Protein AF-A0A6P5F0N5-F1 (afdb_monomer_lite)

Secondary structure (DSSP, 8-state):
-----PPP-HHHHHHHHHHHHHHHHHHHHHHHHHHHHHH-SS--HHHHHHHHHHHHHTT--HHHHHHHHHHHHT-HHHHHHHHHHHHTTTTTSSSGGGSPPP--------------

Radius of gyration: 32.42 Å; chains: 1; bounding box: 77×22×118 Å

InterPro domains:
  IPR005491 ENT domain [PF03735] (20-85)
  IPR005491 ENT domain [PS51138] (17-104)
  IPR005491 ENT domain [SM01191] (17-88)
  IPR033485 Protein EMSY-LIKE, plant [PTHR33432] (13-90)
  IPR036142 ENT domain-like superfamily [G3DSA:1.10.1240.40] (12-100)
  IPR036142 ENT domain-like superfamily [SSF158639] (14-85)

Foldseek 3Di:
DDDPDDDDPPPVVVVVVVVVLLVVLLVVLLVLVLVVLLPDPDCDPVNVVVNVVSCVVSVPDPVSVVVSVVVSVVDVVSVVSNVVVVCVVPPVPPVPPPDDDDPPPPPDDDDDDDDD

Sequence (116 aa):
MEMASAPISRGEDEIDIELQVHCLETKAYSAVLRAFNAESDALSWEKAELISHIRKGLRISSAEHKEILRKISSDELVKSIRITSEQDGLAACNILHAAGPPKVLDNSSARYDKVV

pLDDT: mean 70.97, std 19.78, range [39.34, 98.0]

Organism: Ananas comosus (NCBI:txid4615)

Structure (mmCIF, N/CA/C/O backbone):
data_AF-A0A6P5F0N5-F1
#
_entry.id   AF-A0A6P5F0N5-F1
#
loop_
_atom_site.group_PDB
_atom_site.id
_atom_site.type_symbol
_atom_site.label_atom_id
_atom_site.label_alt_id
_atom_site.label_comp_id
_atom_site.label_asym_id
_atom_site.label_entity_id
_atom_site.label_seq_id
_atom_site.pdbx_PDB_ins_code
_atom_site.Cartn_x
_atom_site.Cartn_y
_atom_site.Cartn_z
_atom_site.occupancy
_atom_site.B_iso_or_equiv
_atom_site.auth_seq_id
_atom_site.auth_comp_id
_atom_site.auth_asym_id
_atom_site.auth_atom_id
_atom_site.pdbx_PDB_model_num
ATOM 1 N N . MET A 1 1 ? 15.723 1.719 -54.396 1.00 48.62 1 MET A N 1
ATOM 2 C CA . MET A 1 1 ? 15.344 2.813 -53.483 1.00 48.62 1 MET A CA 1
ATOM 3 C C . MET A 1 1 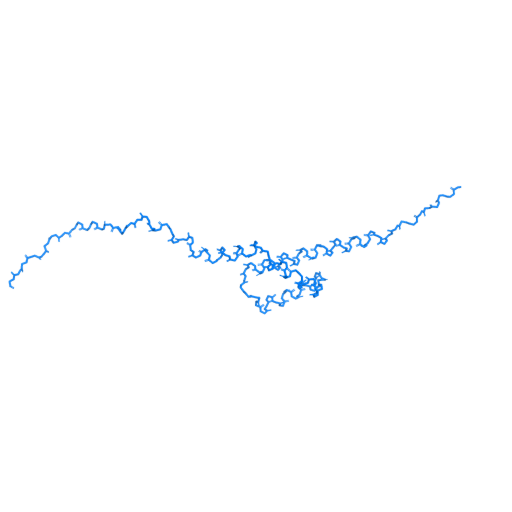? 14.956 2.138 -52.179 1.00 48.62 1 MET A C 1
ATOM 5 O O . MET A 1 1 ? 13.837 1.660 -52.064 1.00 48.62 1 MET A O 1
ATOM 9 N N . GLU A 1 2 ? 15.937 1.910 -51.303 1.00 47.41 2 GLU A N 1
ATOM 10 C CA . GLU A 1 2 ? 15.706 1.276 -50.001 1.00 47.41 2 GLU A CA 1
ATOM 11 C C . GLU A 1 2 ? 15.030 2.282 -49.074 1.00 47.41 2 GLU A C 1
ATOM 13 O O . GLU A 1 2 ? 15.544 3.377 -48.849 1.00 47.41 2 GLU A O 1
ATOM 18 N N . MET A 1 3 ? 13.864 1.909 -48.560 1.00 52.53 3 MET A N 1
ATOM 19 C CA . MET A 1 3 ? 13.219 2.627 -47.475 1.00 52.53 3 MET A CA 1
ATOM 20 C C . MET A 1 3 ? 13.924 2.210 -46.190 1.00 52.53 3 MET A C 1
ATOM 22 O O . MET A 1 3 ? 13.742 1.089 -45.716 1.00 52.53 3 MET A O 1
ATOM 26 N N . ALA A 1 4 ? 14.752 3.098 -45.648 1.00 51.75 4 ALA A N 1
ATOM 27 C CA . ALA A 1 4 ? 15.291 2.944 -44.309 1.00 51.75 4 ALA A CA 1
ATOM 28 C C . ALA A 1 4 ? 14.115 2.860 -43.323 1.00 51.75 4 ALA A C 1
ATOM 30 O O . ALA A 1 4 ? 13.437 3.853 -43.058 1.00 51.75 4 ALA A O 1
ATOM 31 N N . SER A 1 5 ? 13.844 1.657 -42.817 1.00 60.41 5 SER A N 1
ATOM 32 C CA . SER A 1 5 ? 12.917 1.462 -41.709 1.00 60.41 5 SER A CA 1
ATOM 33 C C . SER A 1 5 ? 13.554 2.076 -40.468 1.00 60.41 5 SER A C 1
ATOM 35 O O . SER A 1 5 ? 14.585 1.597 -39.996 1.00 60.41 5 SER A O 1
ATOM 37 N N . ALA A 1 6 ? 12.959 3.155 -39.963 1.00 67.88 6 ALA A N 1
ATOM 38 C CA . ALA A 1 6 ? 13.361 3.758 -38.701 1.00 67.88 6 ALA A CA 1
ATOM 39 C C . ALA A 1 6 ? 13.272 2.714 -37.568 1.00 67.88 6 ALA A C 1
ATOM 41 O O . ALA A 1 6 ? 12.343 1.896 -37.568 1.00 67.88 6 ALA A O 1
ATOM 42 N N . PRO A 1 7 ? 14.216 2.706 -36.612 1.00 61.00 7 PRO A N 1
ATOM 43 C CA . PRO A 1 7 ? 14.134 1.812 -35.470 1.00 61.00 7 PRO A CA 1
ATOM 44 C C . PRO A 1 7 ? 12.952 2.246 -34.596 1.00 61.00 7 PRO A C 1
ATOM 46 O O . PRO A 1 7 ? 12.890 3.381 -34.129 1.00 61.00 7 PRO A O 1
ATOM 49 N N . ILE A 1 8 ? 11.995 1.340 -34.414 1.00 61.66 8 ILE A N 1
ATOM 50 C CA . ILE A 1 8 ? 10.854 1.535 -33.520 1.00 61.66 8 ILE A CA 1
ATOM 51 C C . ILE A 1 8 ? 11.389 1.624 -32.085 1.00 61.66 8 ILE A C 1
ATOM 53 O O . ILE A 1 8 ? 12.164 0.769 -31.644 1.00 61.66 8 ILE A O 1
ATOM 57 N N . SER A 1 9 ? 10.991 2.693 -31.395 1.00 64.19 9 SER A N 1
ATOM 58 C CA . SER A 1 9 ? 11.386 3.090 -30.041 1.00 64.19 9 SER A CA 1
ATOM 59 C C . SER A 1 9 ? 10.868 2.104 -28.986 1.00 64.19 9 SER A C 1
ATOM 61 O O . SER A 1 9 ? 9.928 2.363 -28.248 1.00 64.19 9 SER A O 1
ATOM 63 N N . ARG A 1 10 ? 11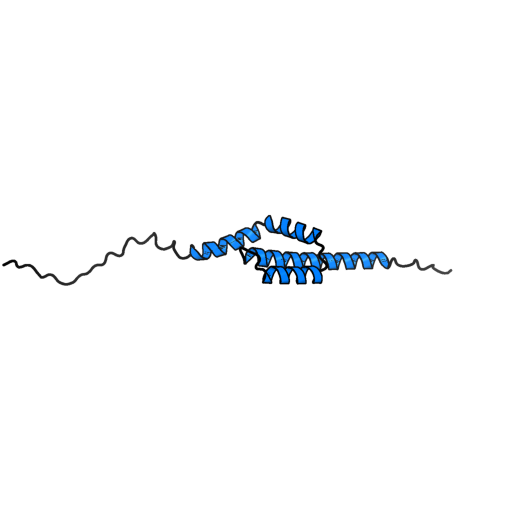.481 0.920 -28.921 1.00 61.69 10 ARG A N 1
ATOM 64 C CA . ARG A 1 10 ? 11.084 -0.180 -28.025 1.00 61.69 10 ARG A CA 1
ATOM 65 C C . ARG A 1 10 ? 11.168 0.169 -26.529 1.00 61.69 10 ARG A C 1
ATOM 67 O O . ARG A 1 10 ? 10.543 -0.504 -25.721 1.00 61.69 10 ARG A O 1
ATOM 74 N N . GLY A 1 11 ? 11.955 1.180 -26.158 1.00 61.34 11 GLY A N 1
ATOM 75 C CA . GLY A 1 11 ? 12.172 1.556 -24.757 1.00 61.34 11 GLY A CA 1
ATOM 76 C C . GLY A 1 11 ? 11.063 2.418 -24.149 1.00 61.34 11 GLY A C 1
ATOM 77 O O . GLY A 1 11 ? 10.862 2.364 -22.942 1.00 61.34 11 GLY A O 1
ATOM 78 N N . GLU A 1 12 ? 10.334 3.194 -24.954 1.00 64.31 12 GLU A N 1
ATOM 79 C CA . GLU A 1 12 ? 9.269 4.078 -24.451 1.00 64.31 12 GLU A CA 1
ATOM 80 C C . GLU A 1 12 ? 8.023 3.276 -24.042 1.00 64.31 12 GLU A C 1
ATOM 82 O O . GLU A 1 12 ? 7.443 3.538 -22.989 1.00 64.31 12 GLU A O 1
ATOM 87 N N . ASP A 1 13 ? 7.687 2.232 -24.806 1.00 70.94 13 ASP A N 1
ATOM 88 C CA . ASP A 1 13 ? 6.553 1.341 -24.525 1.00 70.94 13 ASP A CA 1
ATOM 89 C C . ASP A 1 13 ? 6.768 0.486 -23.257 1.00 70.94 13 ASP A C 1
ATOM 91 O O . ASP A 1 13 ? 5.826 0.198 -22.520 1.00 70.94 13 ASP A O 1
ATOM 95 N N . GLU A 1 14 ? 8.010 0.078 -22.97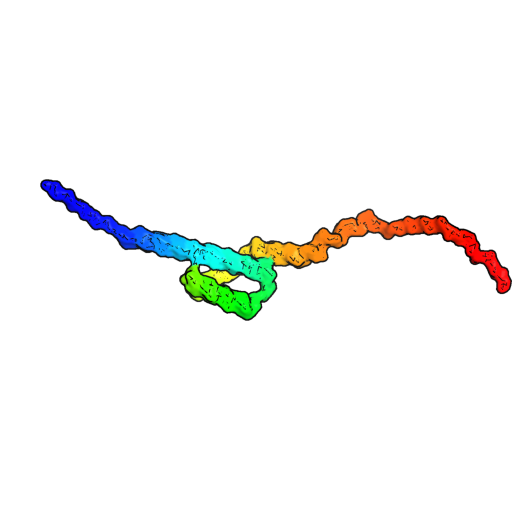0 1.00 70.38 14 GLU A N 1
ATOM 96 C CA . GLU A 1 14 ? 8.350 -0.732 -21.788 1.00 70.38 14 GLU A CA 1
ATOM 97 C C . GLU A 1 14 ? 8.256 0.085 -20.488 1.00 70.38 14 GLU A C 1
ATOM 99 O O . GLU A 1 14 ? 7.689 -0.384 -19.499 1.00 70.38 14 GLU A O 1
ATOM 104 N N . ILE A 1 15 ? 8.731 1.337 -20.514 1.00 75.19 15 ILE A N 1
ATOM 105 C CA . ILE A 1 15 ? 8.632 2.273 -19.382 1.00 75.19 15 ILE A CA 1
ATOM 106 C C . ILE A 1 15 ? 7.164 2.575 -19.057 1.00 75.19 15 ILE A C 1
ATOM 108 O O . ILE A 1 15 ? 6.787 2.629 -17.885 1.00 75.19 15 ILE A O 1
ATOM 112 N N . ASP A 1 16 ? 6.322 2.741 -20.078 1.00 86.00 16 ASP A N 1
ATOM 113 C CA . ASP A 1 16 ? 4.892 2.977 -19.886 1.00 86.00 16 ASP A CA 1
ATOM 114 C C . ASP A 1 16 ? 4.203 1.783 -19.199 1.00 86.00 16 ASP A C 1
ATOM 116 O O . ASP A 1 16 ? 3.449 1.962 -18.240 1.00 86.00 16 ASP A O 1
ATOM 120 N N . ILE A 1 17 ? 4.533 0.549 -19.596 1.00 88.38 17 ILE A N 1
ATOM 121 C CA . ILE A 1 17 ? 3.992 -0.662 -18.961 1.00 88.38 17 ILE A CA 1
ATOM 122 C C . ILE A 1 17 ? 4.444 -0.785 -17.499 1.00 88.38 17 ILE A C 1
ATOM 124 O O . ILE A 1 17 ? 3.616 -1.082 -16.633 1.00 88.38 17 ILE A O 1
ATOM 128 N N . GLU A 1 18 ? 5.721 -0.545 -17.185 1.00 90.25 18 GLU A N 1
ATOM 129 C CA . GLU A 1 18 ? 6.212 -0.596 -15.799 1.00 90.25 18 GLU A CA 1
ATOM 130 C C . GLU A 1 18 ? 5.504 0.425 -14.899 1.00 90.25 18 GLU A C 1
ATOM 132 O O . GLU A 1 18 ? 5.106 0.100 -13.776 1.00 90.25 18 GLU A O 1
ATOM 137 N N . LEU A 1 19 ? 5.278 1.641 -15.406 1.00 91.06 19 LEU A N 1
ATOM 138 C CA . LEU A 1 19 ? 4.532 2.680 -14.698 1.00 91.06 19 LEU A CA 1
ATOM 139 C C . LEU A 1 19 ? 3.062 2.291 -14.490 1.00 91.06 19 LEU A C 1
ATOM 141 O O . LEU A 1 19 ? 2.511 2.508 -13.406 1.00 91.06 19 LEU A O 1
ATOM 145 N N . GLN A 1 20 ? 2.425 1.682 -15.493 1.00 93.56 20 GLN A N 1
ATOM 146 C CA . GLN A 1 20 ? 1.054 1.184 -15.378 1.00 93.56 20 GLN A CA 1
ATOM 147 C C . GLN A 1 20 ? 0.933 0.070 -14.329 1.00 93.56 20 GLN A C 1
ATOM 149 O O . GLN A 1 20 ? 0.015 0.097 -13.502 1.00 93.56 20 GLN A O 1
ATOM 154 N N . VAL A 1 21 ? 1.871 -0.881 -14.310 1.00 95.19 21 VAL A N 1
ATOM 155 C CA . VAL A 1 21 ? 1.917 -1.949 -13.299 1.00 95.19 21 VAL A CA 1
ATOM 156 C C . VAL A 1 21 ? 2.103 -1.353 -11.907 1.00 95.19 21 VAL A C 1
ATOM 158 O O . VAL A 1 21 ? 1.347 -1.683 -10.994 1.00 95.19 21 VAL A O 1
ATOM 161 N N . HIS A 1 22 ? 3.024 -0.405 -11.755 1.00 96.19 22 HIS A N 1
ATOM 162 C CA . HIS A 1 22 ? 3.276 0.239 -10.471 1.00 96.19 22 HIS A CA 1
ATOM 163 C C . HIS A 1 22 ? 2.078 1.059 -9.957 1.00 96.19 22 HIS A C 1
ATOM 165 O O . HIS A 1 22 ? 1.780 1.102 -8.757 1.00 96.19 22 HIS A O 1
ATOM 171 N N . CYS A 1 23 ? 1.307 1.655 -10.870 1.00 95.19 23 CYS A N 1
ATOM 172 C CA . CYS A 1 23 ? 0.031 2.286 -10.545 1.00 95.19 23 CYS A CA 1
ATOM 173 C C . CYS A 1 23 ? -0.981 1.269 -9.984 1.00 95.19 23 CYS A C 1
ATOM 175 O O . CYS A 1 23 ? -1.654 1.541 -8.984 1.00 95.19 23 CYS A O 1
ATOM 177 N N . LEU A 1 24 ? -1.077 0.077 -10.584 1.00 96.69 24 LEU A N 1
ATOM 178 C CA . LEU A 1 24 ? -1.942 -0.998 -10.089 1.00 96.69 24 LEU A CA 1
ATOM 179 C C . LEU A 1 24 ? -1.481 -1.528 -8.726 1.00 96.69 24 LEU A C 1
ATOM 181 O O . LEU A 1 24 ? -2.314 -1.674 -7.829 1.00 96.69 24 LEU A O 1
ATOM 185 N N . GLU A 1 25 ? -0.179 -1.744 -8.545 1.00 98.00 25 GLU A N 1
ATOM 186 C CA . GLU A 1 25 ? 0.435 -2.129 -7.268 1.00 98.00 25 GLU A CA 1
ATOM 187 C C . GLU A 1 25 ? 0.067 -1.138 -6.155 1.00 98.00 25 GLU A C 1
ATOM 189 O O . GLU A 1 25 ? -0.449 -1.520 -5.100 1.00 98.00 25 GLU A O 1
ATOM 194 N N . THR A 1 26 ? 0.238 0.158 -6.425 1.00 96.44 26 THR A N 1
ATOM 195 C CA . THR A 1 26 ? -0.081 1.238 -5.485 1.00 96.44 26 THR A CA 1
ATOM 196 C C . THR A 1 26 ? -1.568 1.264 -5.131 1.00 96.44 26 THR A C 1
ATOM 198 O O . THR A 1 26 ? -1.934 1.392 -3.957 1.00 96.44 26 THR A O 1
ATOM 201 N N . LYS A 1 27 ? -2.450 1.113 -6.129 1.00 94.94 27 LYS A N 1
ATOM 202 C CA . LYS A 1 27 ? -3.907 1.072 -5.922 1.00 94.94 27 LYS A CA 1
ATOM 203 C C . LYS A 1 27 ? -4.322 -0.124 -5.067 1.00 94.94 27 LYS A C 1
ATOM 205 O O . LYS A 1 27 ? -5.113 0.049 -4.139 1.00 94.94 27 LYS A O 1
ATOM 210 N N . ALA A 1 28 ? -3.777 -1.306 -5.349 1.00 96.94 28 ALA A N 1
ATOM 211 C CA . ALA A 1 28 ? -4.050 -2.519 -4.585 1.00 96.94 28 ALA A CA 1
ATOM 212 C C . ALA A 1 28 ? -3.585 -2.374 -3.129 1.00 96.94 28 ALA A C 1
ATOM 214 O O . ALA A 1 28 ? -4.354 -2.627 -2.201 1.00 96.94 28 ALA A O 1
ATOM 215 N N . TYR A 1 29 ? -2.364 -1.877 -2.917 1.00 96.88 29 TYR A N 1
ATOM 216 C CA . TYR A 1 29 ? -1.820 -1.669 -1.579 1.00 96.88 29 TYR A CA 1
ATOM 217 C C . TYR A 1 29 ? -2.630 -0.652 -0.762 1.00 96.88 29 TYR A C 1
ATOM 219 O O . TYR A 1 29 ? -2.952 -0.889 0.405 1.00 96.88 29 TYR A O 1
ATOM 227 N N . SER A 1 30 ? -3.017 0.465 -1.386 1.00 93.12 30 SER A N 1
ATOM 228 C CA . SER A 1 30 ? -3.857 1.484 -0.753 1.00 93.12 30 SER A CA 1
ATOM 229 C C . SER A 1 30 ? -5.225 0.932 -0.341 1.00 93.12 30 SER A C 1
ATOM 231 O O . SER A 1 30 ? -5.706 1.272 0.739 1.00 93.12 30 SER A O 1
ATOM 233 N N . ALA A 1 31 ? -5.838 0.065 -1.152 1.00 92.00 31 ALA A N 1
ATOM 234 C CA . ALA A 1 31 ? -7.116 -0.563 -0.821 1.00 92.00 31 ALA A CA 1
ATOM 235 C C . ALA A 1 31 ? -7.018 -1.468 0.420 1.00 92.00 31 ALA A C 1
ATOM 237 O O . ALA A 1 31 ? -7.856 -1.358 1.314 1.00 92.00 31 ALA A O 1
ATOM 238 N N . VAL A 1 32 ? -5.967 -2.292 0.517 1.00 91.44 32 VAL A N 1
ATOM 239 C CA . VAL A 1 32 ? -5.720 -3.150 1.693 1.00 91.44 32 VAL A CA 1
ATOM 240 C C . VAL A 1 32 ? -5.563 -2.313 2.962 1.00 91.44 32 VAL A C 1
ATOM 242 O O . VAL A 1 32 ? -6.185 -2.608 3.981 1.00 91.44 32 VAL A O 1
ATOM 245 N N . LEU A 1 33 ? -4.775 -1.234 2.901 1.00 89.75 33 LEU A N 1
ATOM 246 C CA . LEU A 1 33 ? -4.577 -0.352 4.053 1.00 89.75 33 LEU A CA 1
ATOM 247 C C . LEU A 1 33 ? -5.870 0.349 4.481 1.00 89.75 33 LEU A C 1
ATOM 249 O O . LEU A 1 33 ? -6.127 0.444 5.678 1.00 89.75 33 LEU A O 1
ATOM 253 N N . ARG A 1 34 ? -6.702 0.806 3.534 1.00 87.19 34 ARG A N 1
ATOM 254 C CA . ARG A 1 34 ? -8.015 1.387 3.862 1.00 87.19 34 ARG A CA 1
ATOM 255 C C . ARG A 1 34 ? -8.926 0.374 4.550 1.00 87.19 34 ARG A C 1
ATOM 257 O O . ARG A 1 34 ? -9.556 0.730 5.537 1.00 87.19 34 ARG A O 1
ATOM 264 N N . ALA A 1 35 ? -8.966 -0.868 4.063 1.00 85.88 35 ALA A N 1
ATOM 265 C CA . ALA A 1 35 ? -9.767 -1.928 4.670 1.00 85.88 35 ALA A CA 1
ATOM 266 C C . ALA A 1 35 ? -9.328 -2.202 6.118 1.00 85.88 35 ALA A C 1
ATOM 268 O O . ALA A 1 35 ? -10.149 -2.184 7.029 1.00 85.88 35 ALA A O 1
ATOM 269 N N . PHE A 1 36 ? -8.022 -2.354 6.353 1.00 83.94 36 PHE A N 1
ATOM 270 C CA . PHE A 1 36 ? -7.501 -2.625 7.696 1.00 83.94 36 PHE A CA 1
ATOM 271 C C . PHE A 1 36 ? -7.683 -1.435 8.644 1.00 83.94 36 PHE A C 1
ATOM 273 O O . PHE A 1 36 ? -7.954 -1.634 9.825 1.00 83.94 36 PHE A O 1
ATOM 280 N N . ASN A 1 37 ? -7.566 -0.206 8.132 1.00 79.25 37 ASN A N 1
ATOM 281 C CA . ASN A 1 37 ? -7.791 1.011 8.911 1.00 79.25 37 ASN A CA 1
ATOM 282 C C . ASN A 1 37 ? -9.280 1.262 9.216 1.00 79.25 37 ASN A C 1
ATOM 284 O O . ASN A 1 37 ? -9.581 1.994 10.151 1.00 79.25 37 ASN A O 1
ATOM 288 N N . ALA A 1 38 ? -10.205 0.683 8.445 1.00 76.88 38 ALA A N 1
ATOM 289 C CA . ALA A 1 38 ? -11.642 0.724 8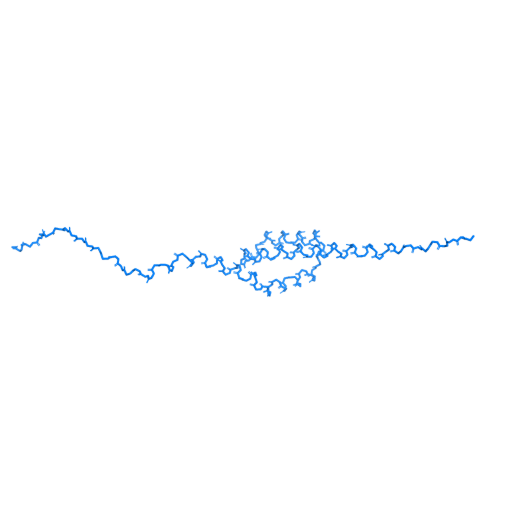.721 1.00 76.88 38 ALA A CA 1
ATOM 290 C C . ALA A 1 38 ? -12.075 -0.336 9.753 1.00 76.88 38 ALA A C 1
ATOM 292 O O . ALA A 1 38 ? -12.998 -0.100 10.524 1.00 76.88 38 ALA A O 1
ATOM 293 N N . GLU A 1 39 ? -11.413 -1.497 9.765 1.00 71.81 39 GLU A N 1
ATOM 294 C CA . GLU A 1 39 ? -11.769 -2.653 10.601 1.00 71.81 39 GLU A CA 1
ATOM 295 C C . GLU A 1 39 ? -11.234 -2.567 12.041 1.00 71.81 39 GLU A C 1
ATOM 297 O O . GLU A 1 39 ? -11.743 -3.248 12.928 1.00 71.81 39 GLU A O 1
ATOM 302 N N . SER A 1 40 ? -10.154 -1.825 12.310 1.00 63.25 40 SER A N 1
ATOM 303 C CA . SER A 1 40 ? -9.442 -1.953 13.593 1.00 63.25 40 SER A CA 1
ATOM 304 C C . SER A 1 40 ? -8.873 -0.642 14.130 1.00 63.25 40 SER A C 1
ATOM 306 O O . SER A 1 40 ? -8.274 0.136 13.394 1.00 63.25 40 SER A O 1
ATOM 308 N N . ASP A 1 41 ? -8.975 -0.463 15.450 1.00 61.75 41 ASP A N 1
ATOM 309 C CA . ASP A 1 41 ? -8.403 0.671 16.195 1.00 61.75 41 ASP A CA 1
ATOM 310 C C . ASP A 1 41 ? -6.879 0.593 16.380 1.00 61.75 41 ASP A C 1
ATOM 312 O O . ASP A 1 41 ? -6.234 1.601 16.667 1.00 61.75 41 ASP A O 1
ATOM 316 N N . ALA A 1 42 ? -6.277 -0.584 16.179 1.00 60.66 42 ALA A N 1
ATOM 317 C CA . ALA A 1 42 ? -4.833 -0.777 16.242 1.00 60.66 42 ALA A CA 1
ATOM 318 C C . ALA A 1 42 ? -4.361 -1.868 15.269 1.00 60.66 42 ALA A C 1
ATOM 320 O O . ALA A 1 42 ? -4.975 -2.930 15.148 1.00 60.66 42 ALA A O 1
ATOM 321 N N . LEU A 1 43 ? -3.230 -1.625 14.597 1.00 65.00 43 LEU A N 1
ATOM 322 C CA . LEU A 1 43 ? -2.523 -2.650 13.828 1.00 65.00 43 LEU A CA 1
ATOM 323 C C . LEU A 1 43 ? -1.920 -3.663 14.811 1.00 65.00 43 LEU A C 1
ATOM 325 O O . LEU A 1 43 ? -0.912 -3.371 15.454 1.00 65.00 43 LEU A O 1
ATOM 329 N N . SER A 1 44 ? -2.529 -4.846 14.939 1.00 74.50 44 SER A N 1
ATOM 330 C CA . SER A 1 44 ? -1.898 -5.954 15.664 1.00 74.50 44 SER A CA 1
ATOM 331 C C . SER A 1 44 ? -0.554 -6.313 15.016 1.00 74.50 44 SER A C 1
ATOM 333 O O . SER A 1 44 ? -0.336 -6.059 13.827 1.00 74.50 44 SER A O 1
ATOM 335 N N . TRP A 1 45 ? 0.353 -6.922 15.784 1.00 75.88 45 TRP A N 1
ATOM 336 C CA . TRP A 1 45 ? 1.659 -7.357 15.274 1.00 75.88 45 TRP A CA 1
ATOM 337 C C . TRP A 1 45 ? 1.530 -8.255 14.031 1.00 75.88 45 TRP A C 1
ATOM 339 O O . TRP A 1 45 ? 2.220 -8.049 13.035 1.00 75.88 45 TRP A O 1
ATOM 349 N N . GLU A 1 46 ? 0.567 -9.178 14.045 1.00 80.31 46 GLU A N 1
ATOM 350 C CA . GLU A 1 46 ? 0.263 -10.070 12.920 1.00 80.31 46 GLU A CA 1
ATOM 351 C C . GLU A 1 46 ? -0.192 -9.295 11.669 1.00 80.31 46 GLU A C 1
ATOM 353 O O . GLU A 1 46 ? 0.267 -9.569 10.557 1.00 80.31 46 GLU A O 1
ATOM 358 N N . LYS A 1 47 ? -1.039 -8.266 11.836 1.00 82.06 47 LYS A N 1
ATOM 359 C CA . LYS A 1 47 ? -1.448 -7.385 10.729 1.00 82.06 47 LYS A CA 1
ATOM 360 C C . LYS A 1 47 ? -0.252 -6.586 10.198 1.00 82.06 47 LYS A C 1
ATOM 362 O O . LYS A 1 47 ? -0.127 -6.420 8.986 1.00 82.06 47 LYS A O 1
ATOM 367 N N . ALA A 1 48 ? 0.652 -6.127 11.063 1.00 84.88 48 ALA A N 1
ATOM 368 C CA . ALA A 1 48 ? 1.854 -5.400 10.651 1.00 84.88 48 ALA A CA 1
ATOM 369 C C . ALA A 1 48 ? 2.820 -6.271 9.822 1.00 84.88 48 ALA A C 1
ATOM 371 O O . ALA A 1 48 ? 3.353 -5.802 8.810 1.00 84.88 48 ALA A O 1
ATOM 372 N N . GLU A 1 49 ? 3.005 -7.543 10.190 1.00 88.56 49 GLU A N 1
ATOM 373 C CA . GLU A 1 49 ? 3.789 -8.493 9.390 1.00 88.56 49 GLU A CA 1
ATOM 374 C C . GLU A 1 49 ? 3.159 -8.742 8.015 1.00 88.56 49 GLU A C 1
ATOM 376 O O . GLU A 1 49 ? 3.852 -8.657 6.995 1.00 88.56 49 GLU A O 1
ATOM 381 N N . LEU A 1 50 ? 1.841 -8.962 7.955 1.00 92.12 50 LEU A N 1
ATOM 382 C CA . LEU A 1 50 ? 1.121 -9.134 6.690 1.00 92.12 50 LEU A CA 1
ATOM 383 C C . LEU A 1 50 ? 1.256 -7.899 5.786 1.00 92.12 50 LEU A C 1
ATOM 385 O O . LEU A 1 50 ? 1.590 -8.023 4.606 1.00 92.12 50 LEU A O 1
ATOM 389 N N . ILE A 1 51 ? 1.075 -6.697 6.336 1.00 92.19 51 ILE A N 1
ATOM 390 C CA . ILE A 1 51 ? 1.257 -5.440 5.599 1.00 92.19 51 ILE A CA 1
ATOM 391 C C . ILE A 1 51 ? 2.693 -5.297 5.076 1.00 92.19 51 ILE A C 1
ATOM 393 O O . ILE A 1 51 ? 2.890 -4.810 3.960 1.00 92.19 51 ILE A O 1
ATOM 397 N N . SER A 1 52 ? 3.697 -5.743 5.835 1.00 94.06 52 SER A N 1
ATOM 398 C CA . SER A 1 52 ? 5.097 -5.750 5.395 1.00 94.06 52 SER A CA 1
ATOM 399 C C . SER A 1 52 ? 5.326 -6.699 4.215 1.00 94.06 52 SER A C 1
ATOM 401 O O . SER A 1 52 ? 6.006 -6.323 3.256 1.00 94.06 52 SER A O 1
ATOM 403 N N . HIS A 1 53 ? 4.732 -7.896 4.246 1.00 95.88 53 HIS A N 1
ATOM 404 C CA . HIS A 1 53 ? 4.798 -8.852 3.138 1.00 95.88 53 HIS A CA 1
ATOM 405 C C . HIS A 1 53 ? 4.121 -8.317 1.875 1.00 95.88 53 HIS A C 1
ATOM 407 O O . HIS A 1 53 ? 4.742 -8.324 0.812 1.00 95.88 53 HIS A O 1
ATOM 413 N N . ILE A 1 54 ? 2.904 -7.778 1.991 1.00 96.19 54 ILE A N 1
ATOM 414 C CA . ILE A 1 54 ? 2.173 -7.201 0.853 1.00 96.19 54 ILE A CA 1
ATOM 415 C C . ILE A 1 54 ? 2.953 -6.022 0.258 1.00 96.19 54 ILE A C 1
ATOM 417 O O . ILE A 1 54 ? 3.110 -5.943 -0.957 1.00 96.19 54 ILE A O 1
ATOM 421 N N . ARG A 1 55 ? 3.513 -5.139 1.099 1.00 96.50 55 ARG A N 1
ATOM 422 C CA . ARG A 1 55 ? 4.327 -3.999 0.650 1.00 96.50 55 ARG A CA 1
ATOM 423 C C . ARG A 1 55 ? 5.505 -4.444 -0.219 1.00 96.50 55 ARG A C 1
ATOM 425 O O . ARG A 1 55 ? 5.743 -3.857 -1.269 1.00 96.50 55 ARG A O 1
ATOM 432 N N . LYS A 1 56 ? 6.231 -5.480 0.219 1.00 96.44 56 LYS A N 1
ATOM 433 C CA . LYS A 1 56 ? 7.356 -6.049 -0.540 1.00 96.44 56 LYS A CA 1
ATOM 434 C C . LYS A 1 56 ? 6.878 -6.709 -1.836 1.00 96.44 56 LYS A C 1
ATOM 436 O O . LYS A 1 56 ? 7.498 -6.496 -2.871 1.00 96.44 56 LYS A O 1
ATOM 441 N N . GLY A 1 57 ? 5.782 -7.469 -1.781 1.00 95.81 57 GLY A N 1
ATOM 442 C CA . GLY A 1 57 ? 5.199 -8.140 -2.946 1.00 95.81 57 GLY A CA 1
ATOM 443 C C . GLY A 1 57 ? 4.702 -7.180 -4.031 1.00 95.81 57 GLY A C 1
ATOM 444 O O . GLY A 1 57 ? 4.791 -7.510 -5.205 1.00 95.81 57 GLY A O 1
ATOM 445 N N . LEU A 1 58 ? 4.247 -5.983 -3.646 1.00 96.81 58 LEU A N 1
ATOM 446 C CA . LEU A 1 58 ? 3.778 -4.920 -4.546 1.00 96.81 58 LEU A CA 1
ATOM 447 C C . LEU A 1 58 ? 4.839 -3.836 -4.812 1.00 96.81 58 LEU A C 1
ATOM 449 O O . LEU A 1 58 ? 4.496 -2.745 -5.243 1.00 96.81 58 LEU A O 1
ATOM 453 N N . ARG A 1 59 ? 6.118 -4.096 -4.495 1.00 96.69 59 ARG A N 1
ATOM 454 C CA . ARG A 1 59 ? 7.259 -3.195 -4.776 1.00 96.69 59 ARG A CA 1
ATOM 455 C C . ARG A 1 59 ? 7.101 -1.757 -4.250 1.00 96.69 59 ARG A C 1
ATOM 457 O O . ARG A 1 59 ? 7.726 -0.835 -4.763 1.00 96.69 59 ARG A O 1
ATOM 464 N N . ILE A 1 60 ? 6.335 -1.568 -3.176 1.00 97.62 60 ILE A N 1
ATOM 465 C CA . ILE A 1 60 ? 6.089 -0.248 -2.587 1.00 97.62 60 ILE A CA 1
ATOM 466 C C . ILE A 1 60 ? 7.264 0.155 -1.688 1.00 97.62 60 ILE A C 1
ATOM 468 O O . ILE A 1 60 ? 7.616 -0.547 -0.731 1.00 97.62 60 ILE A O 1
ATOM 472 N N . SER A 1 61 ? 7.857 1.319 -1.942 1.00 95.88 61 SER A N 1
ATOM 473 C CA . SER A 1 61 ? 8.953 1.847 -1.130 1.00 95.88 61 SER A CA 1
ATOM 474 C C . SER A 1 61 ? 8.485 2.343 0.245 1.00 95.88 61 SER A C 1
ATOM 476 O O . SER A 1 61 ? 7.312 2.620 0.503 1.00 95.88 61 SER A O 1
ATOM 478 N N . SER A 1 62 ? 9.431 2.514 1.173 1.00 93.44 62 SER A N 1
ATOM 479 C CA . SER A 1 62 ? 9.143 3.093 2.494 1.00 93.44 62 SER A CA 1
ATOM 480 C C . SER A 1 62 ? 8.620 4.534 2.424 1.00 93.44 62 SER A C 1
ATOM 482 O O . SER A 1 62 ? 7.888 4.946 3.323 1.00 93.44 62 SER A O 1
ATOM 484 N N . ALA A 1 63 ? 8.990 5.301 1.393 1.00 94.62 63 ALA A N 1
ATOM 485 C CA . ALA A 1 63 ? 8.503 6.666 1.199 1.00 94.62 63 ALA A CA 1
ATOM 486 C C . ALA A 1 63 ? 7.037 6.664 0.745 1.00 94.62 63 ALA A C 1
ATOM 488 O O . ALA A 1 63 ? 6.202 7.341 1.344 1.00 94.62 63 ALA A O 1
ATOM 489 N N . GLU A 1 64 ? 6.711 5.828 -0.240 1.00 94.94 64 GLU A N 1
ATOM 490 C CA . GLU A 1 64 ? 5.345 5.664 -0.739 1.00 94.94 64 GLU A CA 1
ATOM 491 C C . GLU A 1 64 ? 4.411 5.115 0.333 1.00 94.94 64 GLU A C 1
ATOM 493 O O . GLU A 1 64 ? 3.317 5.634 0.521 1.00 94.94 64 GLU A O 1
ATOM 498 N N . HIS A 1 65 ? 4.865 4.127 1.106 1.00 95.19 65 HIS A N 1
ATOM 499 C CA . HIS A 1 65 ? 4.104 3.595 2.231 1.00 95.19 65 HIS A CA 1
ATOM 500 C C . HIS A 1 65 ? 3.681 4.695 3.222 1.00 95.19 65 HIS A C 1
ATOM 502 O O . HIS A 1 65 ? 2.507 4.781 3.584 1.00 95.19 65 HIS A O 1
ATOM 508 N N . LYS A 1 66 ? 4.613 5.571 3.627 1.00 92.50 66 LYS A N 1
ATOM 509 C CA . LYS A 1 66 ? 4.320 6.699 4.531 1.00 92.50 66 LYS A CA 1
ATOM 510 C C . LYS A 1 66 ? 3.324 7.678 3.917 1.00 92.50 66 LYS A C 1
ATOM 512 O O . LYS A 1 66 ? 2.414 8.143 4.599 1.00 92.50 66 LYS A O 1
ATOM 517 N N . GLU A 1 67 ? 3.487 7.977 2.635 1.00 92.75 67 GLU A N 1
ATOM 518 C CA . GLU A 1 67 ? 2.604 8.888 1.914 1.00 92.75 67 GLU A CA 1
ATOM 519 C C . GLU A 1 67 ? 1.181 8.326 1.776 1.00 92.75 67 GLU A C 1
ATOM 521 O O . GLU A 1 67 ? 0.199 9.046 1.959 1.00 92.75 67 GLU A O 1
ATOM 526 N N . ILE A 1 68 ? 1.052 7.024 1.521 1.00 92.94 68 ILE A N 1
ATOM 527 C CA . ILE A 1 68 ? -0.237 6.330 1.470 1.00 92.94 68 ILE A CA 1
ATOM 528 C C . ILE A 1 68 ? -0.906 6.344 2.851 1.00 92.94 68 ILE A C 1
ATOM 530 O O . ILE A 1 68 ? -2.087 6.675 2.938 1.00 92.94 68 ILE A O 1
ATOM 534 N N . LEU A 1 69 ? -0.168 6.077 3.936 1.00 89.94 69 LEU A N 1
ATOM 535 C CA . LEU A 1 69 ? -0.701 6.184 5.303 1.00 89.94 69 LEU A CA 1
ATOM 536 C C . LEU A 1 69 ? -1.187 7.604 5.628 1.00 89.94 69 LEU A C 1
ATOM 538 O O . LEU A 1 69 ? -2.268 7.771 6.191 1.00 89.94 69 LEU A O 1
ATOM 542 N N . ARG A 1 70 ? -0.430 8.634 5.231 1.00 88.19 70 ARG A N 1
ATOM 543 C CA . ARG A 1 70 ? -0.821 10.041 5.410 1.00 88.19 70 ARG A CA 1
ATOM 544 C C . ARG A 1 70 ? -2.134 10.361 4.688 1.00 88.19 70 ARG A C 1
ATOM 546 O O . ARG A 1 70 ? -3.007 11.015 5.261 1.00 88.19 70 ARG A O 1
ATOM 553 N N . LYS A 1 71 ? -2.280 9.888 3.445 1.00 88.06 71 LYS A N 1
ATOM 554 C CA . LYS A 1 71 ? -3.498 10.051 2.635 1.00 88.06 71 LYS A CA 1
ATOM 555 C C . LYS A 1 71 ? -4.699 9.344 3.264 1.00 88.06 71 LYS A C 1
ATOM 557 O O . LYS A 1 71 ? -5.743 9.965 3.406 1.00 88.06 71 LYS A O 1
ATOM 562 N N . ILE A 1 72 ? -4.538 8.089 3.685 1.00 84.88 72 ILE A N 1
ATOM 563 C CA . ILE A 1 72 ? -5.618 7.273 4.268 1.00 84.88 72 ILE A CA 1
ATOM 564 C C . ILE A 1 72 ? -6.065 7.809 5.634 1.00 84.88 72 ILE A C 1
ATOM 566 O O . ILE A 1 72 ? -7.254 7.816 5.926 1.00 84.88 72 ILE A O 1
ATOM 570 N N . SER A 1 73 ? -5.145 8.326 6.451 1.00 74.94 73 SER A N 1
ATOM 571 C CA . SER A 1 73 ? -5.486 8.971 7.730 1.00 74.94 73 SER A CA 1
ATOM 572 C C . SER A 1 73 ? -6.352 10.234 7.552 1.00 74.94 73 SER A C 1
ATOM 574 O O . SER A 1 73 ? -7.139 10.601 8.426 1.00 74.94 73 SER A O 1
ATOM 576 N N . SER A 1 74 ? -6.253 10.880 6.386 1.00 74.44 74 SER A N 1
ATOM 577 C CA . SER A 1 74 ? -7.063 12.048 6.013 1.00 74.44 74 SER A CA 1
ATOM 578 C C . SER A 1 74 ? -8.362 11.673 5.277 1.00 74.44 74 SER A C 1
ATOM 580 O O . SER A 1 74 ? -9.134 12.562 4.934 1.00 74.44 74 SER A O 1
ATOM 582 N N . ASP A 1 75 ? -8.597 10.386 5.004 1.00 71.06 75 ASP A N 1
ATOM 583 C CA . ASP A 1 75 ? -9.730 9.892 4.214 1.00 71.06 75 ASP A CA 1
ATOM 584 C C . ASP A 1 75 ? -10.971 9.739 5.117 1.00 71.06 75 ASP A C 1
ATOM 586 O O . ASP A 1 75 ? -11.091 8.793 5.901 1.00 71.06 75 ASP A O 1
ATOM 590 N N . GLU A 1 76 ? -11.890 10.706 5.040 1.00 59.69 76 GLU A N 1
ATOM 591 C CA . GLU A 1 76 ? -13.108 10.780 5.867 1.00 59.69 76 GLU A CA 1
ATOM 592 C C . GLU A 1 76 ? -14.033 9.557 5.705 1.00 59.69 76 GLU A C 1
ATOM 594 O O . GLU A 1 76 ? -14.769 9.223 6.630 1.00 59.69 76 GLU A O 1
ATOM 599 N N . LEU A 1 77 ? -13.955 8.827 4.582 1.00 60.47 77 LEU A N 1
ATOM 600 C CA . LEU A 1 77 ? -14.715 7.586 4.363 1.00 60.47 77 LEU A CA 1
ATOM 601 C C . LEU A 1 77 ? -14.237 6.435 5.256 1.00 60.47 77 LEU A C 1
ATOM 603 O O . LEU A 1 77 ? -15.021 5.591 5.678 1.00 60.47 77 LEU A O 1
ATOM 607 N N . VAL A 1 78 ? -12.941 6.394 5.568 1.00 59.12 78 VAL A N 1
ATOM 608 C CA . VAL A 1 78 ? -12.393 5.388 6.485 1.00 59.12 78 VAL A CA 1
ATOM 609 C C . VAL A 1 78 ? -12.755 5.736 7.931 1.00 59.12 78 VAL A C 1
ATOM 611 O O . VAL A 1 78 ? -12.969 4.848 8.755 1.00 59.12 78 VAL A O 1
ATOM 614 N N . LYS A 1 79 ? -12.894 7.033 8.232 1.00 59.78 79 LYS A N 1
ATOM 615 C CA . LYS A 1 79 ? -13.392 7.517 9.526 1.00 59.78 79 LYS A CA 1
ATOM 616 C C . LYS A 1 79 ? -14.888 7.249 9.705 1.00 59.78 79 LYS A C 1
ATOM 618 O O . LYS A 1 79 ? -15.289 6.864 10.798 1.00 59.78 79 LYS A O 1
ATOM 623 N N . SER A 1 80 ? -15.704 7.392 8.658 1.00 52.62 80 SER A N 1
ATOM 624 C CA . SER A 1 80 ? -17.150 7.148 8.744 1.00 52.62 80 SER A CA 1
ATOM 625 C C . SER A 1 80 ? -17.505 5.672 8.954 1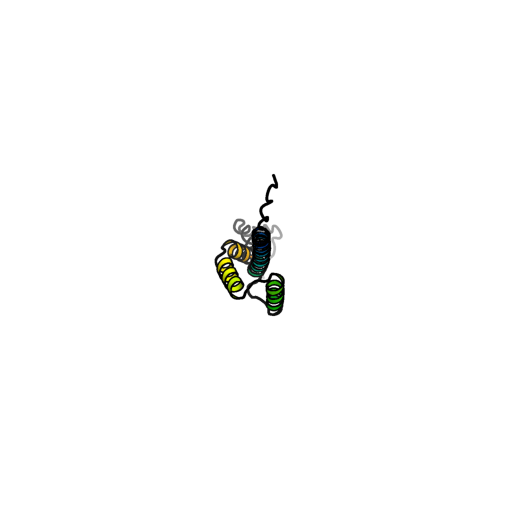.00 52.62 80 SER A C 1
ATOM 627 O O . SER A 1 80 ? -18.434 5.396 9.708 1.00 52.62 80 SER A O 1
ATOM 629 N N . ILE A 1 81 ? -16.737 4.727 8.388 1.00 58.38 81 ILE A N 1
ATOM 630 C CA . ILE A 1 81 ? -16.922 3.284 8.647 1.00 58.38 81 ILE A CA 1
ATOM 631 C C . ILE A 1 81 ? -16.615 2.931 10.114 1.00 58.38 81 ILE A C 1
ATOM 633 O O . ILE A 1 81 ? -17.347 2.151 10.724 1.00 58.38 81 ILE A O 1
ATOM 637 N N . ARG A 1 82 ? -15.582 3.542 10.718 1.00 54.12 82 ARG A N 1
ATOM 638 C CA . ARG A 1 82 ? -15.286 3.364 12.156 1.00 54.12 82 ARG A CA 1
A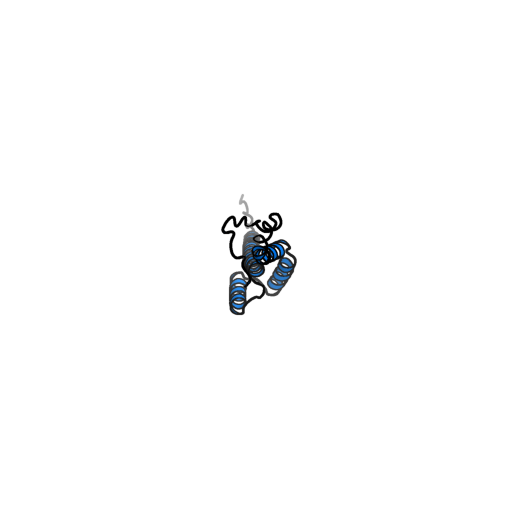TOM 639 C C . ARG A 1 82 ? -16.438 3.850 13.043 1.00 54.12 82 ARG A C 1
ATOM 641 O O . ARG A 1 82 ? -16.775 3.177 14.010 1.00 54.12 82 ARG A O 1
ATOM 648 N N . ILE A 1 83 ? -17.099 4.951 12.675 1.00 51.47 83 ILE A N 1
ATOM 649 C CA . ILE A 1 83 ? -18.242 5.491 13.433 1.00 51.47 83 ILE A CA 1
ATOM 650 C C . ILE A 1 83 ? -19.472 4.570 13.340 1.00 51.47 83 ILE A C 1
ATOM 652 O O . ILE A 1 83 ? -20.218 4.451 14.311 1.00 51.47 83 ILE A O 1
ATOM 656 N N . THR A 1 84 ? -19.685 3.876 12.216 1.00 47.56 84 THR A N 1
ATOM 657 C CA . THR A 1 84 ? -20.834 2.964 12.069 1.00 47.56 84 THR A CA 1
ATOM 658 C C . THR A 1 84 ? -20.708 1.674 12.883 1.00 47.56 84 THR A C 1
ATOM 660 O O . THR A 1 84 ? -21.726 1.162 13.329 1.00 47.56 84 THR A O 1
ATOM 663 N N . SER A 1 85 ? -19.497 1.202 13.198 1.00 48.00 85 SER A N 1
ATOM 664 C CA . SER A 1 85 ? -19.326 0.043 14.095 1.00 48.00 85 SER A CA 1
ATOM 665 C C . SER A 1 85 ? -19.440 0.399 15.586 1.00 48.00 85 SER A C 1
ATOM 667 O O . SER A 1 85 ? -19.809 -0.458 16.385 1.00 48.00 85 SER A O 1
ATOM 669 N N . GLU A 1 86 ? -19.180 1.653 15.981 1.00 46.22 86 GLU A N 1
ATOM 670 C CA . GLU A 1 86 ? -19.483 2.134 17.342 1.00 46.22 86 GLU A CA 1
ATOM 671 C C . GLU A 1 86 ? -20.972 2.494 17.519 1.00 46.22 86 GLU A C 1
ATOM 673 O O . GLU A 1 86 ? -21.507 2.392 18.624 1.00 46.22 86 GLU A O 1
ATOM 678 N N . GLN A 1 87 ? -21.674 2.876 16.443 1.00 43.44 87 GLN A N 1
ATOM 679 C CA . GLN A 1 87 ? -23.109 3.198 16.484 1.00 43.44 87 GLN A CA 1
ATOM 680 C C . GLN A 1 87 ? -24.061 2.046 16.144 1.00 43.44 87 GLN A C 1
ATOM 682 O O . GLN A 1 87 ? -25.253 2.164 16.439 1.00 43.44 87 GLN A O 1
ATOM 687 N N . ASP A 1 88 ? -23.574 0.898 15.675 1.00 46.09 88 ASP A N 1
ATOM 688 C CA . ASP A 1 88 ? -24.383 -0.332 15.634 1.00 46.09 88 ASP A CA 1
ATOM 689 C C . ASP A 1 88 ? -24.686 -0.886 17.046 1.00 46.09 88 ASP A C 1
ATOM 691 O O . ASP A 1 88 ? -25.543 -1.753 17.215 1.00 46.09 88 ASP A O 1
ATOM 695 N N . GLY A 1 89 ? -24.090 -0.301 18.095 1.00 46.25 89 GLY A N 1
ATOM 696 C CA . GLY A 1 89 ? -24.545 -0.424 19.485 1.00 46.25 89 GLY A CA 1
ATOM 697 C C . GLY A 1 89 ? -25.609 0.601 19.923 1.00 46.25 89 GLY A C 1
ATOM 698 O O . GLY A 1 89 ? -26.119 0.495 21.038 1.00 46.25 89 GLY A O 1
ATOM 699 N N . LEU A 1 90 ? -25.967 1.589 19.089 1.00 47.84 90 LEU A N 1
ATOM 700 C CA . LEU A 1 90 ? -26.850 2.706 19.469 1.00 47.84 90 LEU A CA 1
ATOM 701 C C . LEU A 1 90 ? -28.060 2.932 18.541 1.00 47.84 90 LEU A C 1
ATOM 703 O O . LEU A 1 90 ? -29.007 3.611 18.939 1.00 47.84 90 LEU A O 1
ATOM 707 N N . ALA A 1 91 ? -28.117 2.301 17.366 1.00 46.84 91 ALA A N 1
ATOM 708 C CA . ALA A 1 91 ? -29.293 2.355 16.486 1.00 46.84 91 ALA A CA 1
ATOM 709 C C . ALA A 1 91 ? -30.393 1.319 16.817 1.00 46.84 91 ALA A C 1
ATOM 711 O O . ALA A 1 91 ? -31.430 1.299 16.156 1.00 46.84 91 ALA A O 1
ATOM 712 N N . ALA A 1 92 ? -30.222 0.502 17.865 1.00 42.47 92 ALA A N 1
ATOM 713 C CA . ALA A 1 92 ? -31.261 -0.413 18.356 1.00 42.47 92 ALA A CA 1
ATOM 714 C C . ALA A 1 92 ? -32.035 0.100 19.593 1.00 42.47 92 ALA A C 1
ATOM 716 O O . ALA A 1 92 ? -33.046 -0.498 19.951 1.00 42.47 92 ALA A O 1
ATOM 717 N N . CYS A 1 93 ? -31.626 1.203 20.243 1.00 40.62 93 CYS A N 1
ATOM 718 C CA . CYS A 1 93 ? -32.217 1.614 21.533 1.00 40.62 93 CYS A CA 1
ATOM 719 C C . CYS A 1 93 ? -33.042 2.920 21.518 1.00 40.62 93 CYS A C 1
ATOM 721 O O . CYS A 1 93 ? -33.532 3.336 22.561 1.00 40.62 93 CYS A O 1
ATOM 723 N N . ASN A 1 94 ? -33.279 3.557 20.364 1.00 46.22 94 ASN A N 1
ATOM 724 C CA . ASN A 1 94 ? -34.014 4.837 20.322 1.00 46.22 94 ASN A CA 1
ATOM 725 C C . ASN A 1 94 ? -35.447 4.782 19.759 1.00 46.22 94 ASN A C 1
ATOM 727 O O . ASN A 1 94 ? -36.063 5.829 19.582 1.00 46.22 94 ASN A O 1
ATOM 731 N N . ILE A 1 95 ? -36.046 3.596 19.574 1.00 44.69 95 ILE A N 1
ATOM 732 C CA . ILE A 1 95 ? -37.503 3.487 19.321 1.00 44.69 95 ILE A CA 1
ATOM 733 C C . ILE A 1 95 ? -38.326 3.396 20.628 1.00 44.69 95 ILE A C 1
ATOM 735 O O . ILE A 1 95 ? -39.548 3.515 20.605 1.00 44.69 95 ILE A O 1
ATOM 739 N N . LEU A 1 96 ? -37.701 3.289 21.808 1.00 44.34 96 LEU A N 1
ATOM 740 C CA . LEU A 1 96 ? -38.442 3.104 23.068 1.00 44.34 96 LEU A CA 1
ATOM 741 C C . LEU A 1 96 ? -38.855 4.391 23.809 1.00 44.34 96 LEU A C 1
ATOM 743 O O . LEU A 1 96 ? -39.499 4.291 24.849 1.00 44.34 96 LEU A O 1
ATOM 747 N N . HIS A 1 97 ? -38.583 5.598 23.296 1.00 45.66 97 HIS A N 1
ATOM 748 C CA . HIS A 1 97 ? -38.969 6.836 24.002 1.00 45.66 97 HIS A CA 1
ATOM 749 C C . HIS A 1 97 ? -40.391 7.362 23.696 1.00 45.66 97 HIS A C 1
ATOM 751 O O . HIS A 1 97 ? -40.750 8.444 24.150 1.00 45.66 97 HIS A O 1
ATOM 757 N N . ALA A 1 98 ? -41.235 6.626 22.962 1.00 49.41 98 ALA A N 1
ATOM 758 C CA . ALA A 1 98 ? -42.613 7.062 22.666 1.00 49.41 98 ALA A CA 1
ATOM 759 C C . ALA A 1 98 ? -43.721 6.251 23.362 1.00 49.41 98 ALA A C 1
ATOM 761 O O . ALA A 1 98 ? -44.900 6.553 23.184 1.00 49.41 98 ALA A O 1
ATOM 762 N N . ALA A 1 99 ? -43.383 5.259 24.185 1.00 50.12 99 ALA A N 1
ATOM 763 C CA . ALA A 1 99 ? -44.362 4.561 25.006 1.00 50.12 99 ALA A CA 1
ATOM 764 C C . ALA A 1 99 ? -43.999 4.769 26.475 1.00 50.12 99 ALA A C 1
ATOM 766 O O . ALA A 1 99 ? -43.068 4.157 26.992 1.00 50.12 99 ALA A O 1
ATOM 767 N N . GLY A 1 100 ? -44.734 5.658 27.150 1.00 54.84 100 GLY A N 1
ATOM 768 C CA . GLY A 1 100 ? -44.742 5.687 28.612 1.00 54.84 100 GLY A CA 1
ATOM 769 C C . GLY A 1 100 ? -45.012 4.283 29.178 1.00 54.84 100 GLY A C 1
ATOM 770 O O . GLY A 1 100 ? -45.554 3.434 28.462 1.00 54.84 100 GLY A O 1
ATOM 771 N N . PRO A 1 101 ? -44.628 4.012 30.440 1.00 51.78 101 PRO A N 1
ATOM 772 C CA . PRO A 1 101 ? -44.715 2.673 31.013 1.00 51.78 101 PRO A CA 1
ATOM 773 C C . PRO A 1 101 ? -46.123 2.088 30.802 1.00 51.78 101 PRO A C 1
ATOM 775 O O . PRO A 1 101 ? -47.107 2.813 31.005 1.00 51.78 101 PRO A O 1
ATOM 778 N N . PRO A 1 102 ? -46.247 0.812 30.382 1.00 50.50 102 PRO A N 1
ATOM 779 C CA . PRO A 1 102 ? -47.545 0.187 30.176 1.00 50.50 102 PRO A CA 1
ATOM 780 C C . PRO A 1 102 ? -48.364 0.305 31.460 1.00 50.50 102 PRO A C 1
ATOM 782 O O . PRO A 1 102 ? -47.924 -0.129 32.525 1.00 50.50 102 PRO A O 1
ATOM 785 N N . LYS A 1 103 ? -49.557 0.901 31.377 1.00 57.78 103 LYS A N 1
ATOM 786 C CA . LYS A 1 103 ? -50.521 0.837 32.476 1.00 57.78 103 LYS A CA 1
ATOM 787 C C . LYS A 1 103 ? -50.990 -0.609 32.581 1.00 57.78 103 LYS A C 1
ATOM 789 O O . LYS A 1 103 ? -51.830 -1.044 31.799 1.00 57.78 103 LYS A O 1
ATOM 794 N N . VAL A 1 104 ? -50.413 -1.345 33.524 1.00 50.16 104 VAL A N 1
ATOM 795 C CA . VAL A 1 104 ? -50.894 -2.666 33.925 1.00 50.16 104 VAL A CA 1
ATOM 796 C C . VAL A 1 104 ? -52.269 -2.461 34.562 1.00 50.16 104 VAL A C 1
ATOM 798 O O . VAL A 1 104 ? -52.393 -1.907 35.652 1.00 50.16 104 VAL A O 1
ATOM 801 N N . LEU A 1 105 ? -53.320 -2.808 33.821 1.00 56.78 105 LEU A N 1
ATOM 802 C CA . LEU A 1 105 ? -54.673 -2.944 34.346 1.00 56.78 105 LEU A CA 1
ATOM 803 C C . LEU A 1 105 ? -54.770 -4.321 35.003 1.00 56.78 105 LEU A C 1
ATOM 805 O O . LEU A 1 105 ? -55.302 -5.256 34.409 1.00 56.78 105 LEU A O 1
ATOM 809 N N . ASP A 1 106 ? -54.259 -4.441 36.226 1.00 45.03 106 ASP A N 1
ATOM 810 C CA . ASP A 1 106 ? -54.491 -5.635 37.035 1.00 45.03 106 ASP A CA 1
ATOM 811 C C . ASP A 1 106 ? -55.874 -5.539 37.674 1.00 45.03 106 ASP A C 1
ATOM 813 O O . ASP A 1 106 ? -56.096 -4.996 38.756 1.00 45.03 106 ASP A O 1
ATOM 817 N N . ASN A 1 107 ? -56.837 -6.054 36.919 1.00 51.53 107 ASN A N 1
ATOM 818 C CA . ASN A 1 107 ? -58.216 -6.224 37.319 1.00 51.53 107 ASN A CA 1
ATOM 819 C C . ASN A 1 107 ? -58.380 -7.611 37.959 1.00 51.53 107 ASN A C 1
ATOM 821 O O . ASN A 1 107 ? -58.892 -8.528 37.321 1.00 51.53 107 ASN A O 1
ATOM 825 N N . SER A 1 108 ? -57.947 -7.789 39.211 1.00 46.62 108 SER A N 1
ATOM 826 C CA . SER A 1 108 ? -58.424 -8.911 40.030 1.00 46.62 108 SER A CA 1
ATOM 827 C C . SER A 1 108 ? -58.162 -8.748 41.526 1.00 46.62 108 SER A C 1
ATOM 829 O O . SER A 1 108 ? -57.027 -8.608 41.966 1.00 46.62 108 SER A O 1
ATOM 831 N N . SER A 1 109 ? -59.242 -8.958 42.281 1.00 45.44 109 SER A N 1
ATOM 832 C CA . SER A 1 109 ? -59.281 -9.387 43.681 1.00 45.44 109 SER A CA 1
ATOM 833 C C . SER A 1 109 ? -59.242 -8.298 44.755 1.00 45.44 109 SER A C 1
ATOM 835 O O . SER A 1 109 ? -58.305 -8.155 45.536 1.00 45.44 109 SER A O 1
ATOM 837 N N . ALA A 1 110 ? -60.383 -7.620 44.880 1.00 53.12 110 ALA A N 1
ATOM 838 C CA . ALA A 1 110 ? -60.855 -7.132 46.165 1.00 53.12 110 ALA A CA 1
ATOM 839 C C . ALA A 1 110 ? -60.838 -8.263 47.207 1.00 53.12 110 ALA A C 1
ATOM 841 O O . ALA A 1 110 ? -61.459 -9.303 46.988 1.00 53.12 110 ALA A O 1
ATOM 842 N N . ARG A 1 111 ? -60.163 -8.002 48.330 1.00 51.81 111 ARG A N 1
ATOM 843 C CA . ARG A 1 111 ? -60.361 -8.512 49.702 1.00 51.81 111 ARG A CA 1
ATOM 844 C C . ARG A 1 111 ? -58.989 -8.734 50.317 1.00 51.81 111 ARG A C 1
ATOM 846 O O . ARG A 1 111 ? -58.341 -9.703 49.971 1.00 51.81 111 ARG A O 1
ATOM 853 N N . TYR A 1 112 ? -58.595 -7.859 51.234 1.00 39.34 112 TYR A N 1
ATOM 854 C CA . TYR A 1 112 ? -58.499 -8.206 52.651 1.00 39.34 112 TYR A CA 1
ATOM 855 C C . TYR A 1 112 ? -58.606 -6.909 53.443 1.00 39.34 112 TYR A C 1
ATOM 857 O O . TYR A 1 112 ? -57.663 -6.135 53.541 1.00 39.34 112 TYR A O 1
ATOM 865 N N . ASP A 1 113 ? -59.798 -6.693 53.979 1.00 44.88 113 ASP A N 1
ATOM 866 C CA . ASP A 1 113 ? -60.051 -5.725 55.029 1.00 44.88 113 ASP A CA 1
ATOM 867 C C . ASP A 1 113 ? -60.763 -6.512 56.131 1.00 44.88 113 ASP A C 1
ATOM 869 O O . ASP A 1 113 ? -61.920 -6.901 55.956 1.00 44.88 113 ASP A O 1
ATOM 873 N N . LYS A 1 114 ? -60.040 -6.869 57.200 1.00 47.75 114 LYS A N 1
ATOM 874 C CA . LYS A 1 114 ? -60.587 -6.802 58.559 1.00 47.75 114 LYS A CA 1
ATOM 875 C C . LYS A 1 114 ? -59.506 -6.954 59.625 1.00 47.75 114 LYS A C 1
ATOM 877 O O . LYS A 1 114 ? -58.979 -8.033 59.876 1.00 47.75 114 LYS A O 1
ATOM 882 N N . VAL A 1 115 ? -59.267 -5.817 60.255 1.00 43.41 115 VAL A N 1
ATOM 883 C CA . VAL A 1 115 ? -58.784 -5.614 61.617 1.00 43.41 115 VAL A CA 1
ATOM 884 C C . VAL A 1 115 ? -59.594 -6.454 62.615 1.00 43.41 115 VAL A C 1
ATOM 886 O O . VAL A 1 115 ? -60.826 -6.382 62.603 1.00 43.41 115 VAL A O 1
ATOM 889 N N . VAL A 1 116 ? -58.905 -7.182 63.498 1.00 52.94 116 VAL A N 1
ATOM 890 C CA . VAL A 1 116 ? -59.286 -7.399 64.907 1.00 52.94 116 VAL A CA 1
ATOM 891 C C . VAL A 1 116 ? -58.021 -7.273 65.738 1.00 52.94 116 VAL A C 1
ATOM 893 O O . VAL A 1 116 ? -57.029 -7.939 65.369 1.00 52.94 116 VAL A O 1
#